Protein AF-A0A961HZM9-F1 (afdb_monomer_lite)

Structure (mmCIF, N/CA/C/O backbone):
data_AF-A0A961HZM9-F1
#
_entry.id   AF-A0A961HZM9-F1
#
loop_
_atom_site.group_PDB
_atom_site.id
_atom_site.type_symbol
_atom_site.label_atom_id
_atom_site.label_alt_id
_atom_site.label_comp_id
_atom_site.label_asym_id
_atom_site.label_entity_id
_atom_site.label_seq_id
_atom_site.pdbx_PDB_ins_code
_atom_site.Cartn_x
_atom_site.Cartn_y
_atom_site.Cartn_z
_atom_site.occupancy
_atom_site.B_iso_or_equiv
_atom_site.auth_seq_id
_atom_site.auth_comp_id
_atom_site.auth_asym_id
_atom_site.auth_atom_id
_atom_site.pdbx_PDB_model_num
ATOM 1 N N . THR A 1 1 ? 6.686 -4.353 7.332 1.00 72.12 1 THR A N 1
ATOM 2 C CA . THR A 1 1 ? 6.068 -3.720 8.524 1.00 72.12 1 THR A CA 1
ATOM 3 C C . THR A 1 1 ? 4.566 -3.607 8.332 1.00 72.12 1 THR A C 1
ATOM 5 O O . THR A 1 1 ? 4.151 -3.191 7.256 1.00 72.12 1 THR A O 1
ATOM 8 N N . ILE A 1 2 ? 3.770 -3.948 9.361 1.00 92.62 2 ILE A N 1
ATOM 9 C CA . ILE A 1 2 ? 2.286 -3.969 9.341 1.00 92.62 2 ILE A CA 1
ATOM 10 C C . ILE A 1 2 ? 1.693 -2.627 8.875 1.00 92.62 2 ILE A C 1
ATOM 12 O O . ILE A 1 2 ? 0.745 -2.596 8.098 1.00 92.62 2 ILE A O 1
ATOM 16 N N . GLY A 1 3 ? 2.315 -1.508 9.264 1.00 92.69 3 GLY A N 1
ATOM 17 C CA . GLY A 1 3 ? 1.827 -0.157 8.961 1.00 92.69 3 GLY A CA 1
ATOM 18 C C . GLY A 1 3 ? 1.684 0.199 7.475 1.00 92.69 3 GLY A C 1
ATOM 19 O O . GLY A 1 3 ? 0.978 1.151 7.162 1.00 92.69 3 GLY A O 1
ATOM 20 N N . ARG A 1 4 ? 2.288 -0.553 6.541 1.00 93.81 4 ARG A N 1
ATOM 21 C CA . ARG A 1 4 ? 2.061 -0.334 5.098 1.00 93.81 4 ARG A CA 1
ATOM 22 C C . ARG A 1 4 ? 0.612 -0.631 4.692 1.00 93.81 4 ARG A C 1
ATOM 24 O O . ARG A 1 4 ? 0.076 0.085 3.854 1.00 93.81 4 ARG A O 1
ATOM 31 N N . ALA A 1 5 ? -0.028 -1.616 5.325 1.00 94.88 5 ALA A N 1
ATOM 32 C CA . ALA A 1 5 ? -1.418 -1.980 5.051 1.00 94.88 5 ALA A CA 1
ATOM 33 C C . ALA A 1 5 ? -2.429 -0.963 5.617 1.00 94.88 5 ALA A C 1
ATOM 35 O O . ALA A 1 5 ? -3.545 -0.874 5.123 1.00 94.88 5 ALA A O 1
ATOM 36 N N . ALA A 1 6 ? -2.041 -0.142 6.599 1.00 94.88 6 ALA A N 1
ATOM 37 C CA . ALA A 1 6 ? -2.944 0.782 7.297 1.00 94.88 6 ALA A CA 1
ATOM 38 C C . ALA A 1 6 ? -3.400 1.999 6.463 1.00 94.88 6 ALA A C 1
ATOM 40 O O . ALA A 1 6 ? -4.139 2.843 6.960 1.00 94.88 6 ALA A O 1
ATOM 41 N N . ARG A 1 7 ? -2.948 2.122 5.207 1.00 93.50 7 ARG A N 1
ATOM 42 C CA . ARG A 1 7 ? -3.339 3.207 4.286 1.00 93.50 7 ARG A CA 1
ATOM 43 C C . ARG A 1 7 ? -4.601 2.891 3.476 1.00 93.50 7 ARG A C 1
ATOM 45 O O . ARG A 1 7 ? -5.014 3.714 2.666 1.00 93.50 7 ARG A O 1
ATOM 52 N N . ASN A 1 8 ? -5.182 1.710 3.668 1.00 93.94 8 ASN A N 1
ATOM 53 C CA . ASN A 1 8 ? -6.381 1.246 2.982 1.00 93.94 8 ASN A CA 1
ATOM 54 C C . ASN A 1 8 ? -7.431 0.816 4.019 1.00 93.94 8 ASN A C 1
ATOM 56 O O . ASN A 1 8 ? -7.080 0.173 5.010 1.00 93.94 8 ASN A O 1
ATOM 60 N N . ALA A 1 9 ? -8.702 1.158 3.788 1.00 93.62 9 ALA A N 1
ATOM 61 C CA . ALA A 1 9 ? -9.811 0.822 4.684 1.00 93.62 9 ALA A CA 1
ATOM 62 C C . ALA A 1 9 ? -9.949 -0.695 4.939 1.00 93.62 9 ALA A C 1
ATOM 64 O O . ALA A 1 9 ? -10.283 -1.108 6.047 1.00 93.62 9 ALA A O 1
ATOM 65 N N . GLU A 1 10 ? -9.612 -1.525 3.950 1.00 93.69 10 GLU A N 1
ATOM 66 C CA . GLU A 1 10 ? -9.643 -2.990 4.021 1.00 93.69 10 GLU A CA 1
ATOM 67 C C . GLU A 1 10 ? -8.252 -3.614 4.207 1.00 93.69 10 GLU A C 1
ATOM 69 O O . GLU A 1 10 ? -8.062 -4.808 3.980 1.00 93.69 10 GLU A O 1
ATOM 74 N N . GLY A 1 11 ? -7.256 -2.823 4.617 1.00 95.06 11 GLY A N 1
ATOM 75 C CA . GLY A 1 11 ? -5.884 -3.284 4.797 1.00 95.06 11 GLY A CA 1
ATOM 76 C C . GLY A 1 11 ? -5.774 -4.500 5.720 1.00 95.06 11 GLY A C 1
ATOM 77 O O . GLY A 1 11 ? -6.202 -4.462 6.876 1.00 95.06 11 GLY A O 1
ATOM 78 N N . ARG A 1 12 ? -5.148 -5.573 5.222 1.00 95.56 12 ARG A N 1
ATOM 79 C CA . ARG A 1 12 ? -4.899 -6.823 5.958 1.00 95.56 12 ARG A CA 1
ATOM 80 C C . ARG A 1 12 ? -3.430 -7.214 5.884 1.00 95.56 12 ARG A C 1
ATOM 82 O O . ARG A 1 12 ? -2.725 -6.870 4.937 1.00 95.56 12 ARG A O 1
ATOM 89 N N . VAL A 1 13 ? -2.976 -7.951 6.892 1.00 96.38 13 VAL A N 1
ATOM 90 C CA . VAL A 1 13 ? -1.630 -8.529 6.945 1.00 96.38 13 VAL A CA 1
ATOM 91 C C . VAL A 1 13 ? -1.757 -10.002 7.292 1.00 96.38 13 VAL A C 1
ATOM 93 O O . VAL A 1 13 ? -2.421 -10.349 8.262 1.00 96.38 13 VAL A O 1
ATOM 96 N N . ILE A 1 14 ? -1.100 -10.848 6.504 1.00 95.12 14 ILE A N 1
ATOM 97 C CA . ILE A 1 14 ? -1.002 -12.287 6.742 1.00 95.12 14 ILE A CA 1
ATOM 98 C C . ILE A 1 14 ? 0.440 -12.569 7.163 1.00 95.12 14 ILE A C 1
ATOM 100 O O . ILE A 1 14 ? 1.377 -12.168 6.472 1.00 95.12 14 ILE A O 1
ATOM 104 N N . MET A 1 15 ? 0.620 -13.210 8.317 1.00 93.94 15 MET A N 1
ATOM 105 C CA . MET A 1 15 ? 1.930 -13.636 8.810 1.00 93.94 15 MET A CA 1
ATOM 106 C C . MET A 1 15 ? 1.993 -15.161 8.754 1.00 93.94 15 MET A C 1
ATOM 108 O O . MET A 1 15 ? 1.264 -15.825 9.483 1.00 93.94 15 MET A O 1
ATOM 112 N N . TYR A 1 16 ? 2.854 -15.707 7.898 1.00 96.56 16 TYR A N 1
ATOM 113 C CA . TYR A 1 16 ? 3.102 -17.147 7.834 1.00 96.56 16 TYR A CA 1
ATOM 114 C C . TYR A 1 16 ? 4.158 -17.530 8.870 1.00 96.56 16 TYR A C 1
ATOM 116 O O . TYR A 1 16 ? 5.299 -17.074 8.788 1.00 96.56 16 TYR A O 1
ATOM 124 N N . ALA A 1 17 ? 3.767 -18.328 9.861 1.00 95.06 17 ALA A N 1
ATOM 125 C CA . ALA A 1 17 ? 4.657 -18.843 10.892 1.00 95.06 17 ALA A CA 1
ATOM 126 C C . ALA A 1 17 ? 4.043 -20.079 11.557 1.00 95.06 17 ALA A C 1
ATOM 128 O O . ALA A 1 17 ? 2.837 -20.113 11.790 1.00 95.06 17 ALA A O 1
ATOM 129 N N . ASP A 1 18 ? 4.882 -21.040 11.943 1.00 97.31 18 ASP A N 1
ATOM 130 C CA . ASP A 1 18 ? 4.436 -22.246 12.660 1.00 97.31 18 ASP A CA 1
ATOM 131 C C . ASP A 1 18 ? 4.103 -21.968 14.134 1.00 97.31 18 ASP A C 1
ATOM 133 O O . ASP A 1 18 ? 3.345 -22.696 14.771 1.00 97.31 18 ASP A O 1
ATOM 137 N N . ARG A 1 19 ? 4.687 -20.906 14.703 1.00 96.00 19 ARG A N 1
ATOM 138 C CA . ARG A 1 19 ? 4.469 -20.484 16.091 1.00 96.00 19 ARG A CA 1
ATOM 139 C C . ARG A 1 19 ? 4.495 -18.971 16.226 1.00 96.00 19 ARG A C 1
ATOM 141 O O . ARG A 1 19 ? 5.215 -18.277 15.509 1.00 96.00 19 ARG A O 1
ATOM 148 N N . ILE A 1 20 ? 3.789 -18.470 17.233 1.00 95.38 20 ILE A N 1
ATOM 149 C CA . ILE A 1 20 ? 3.873 -17.067 17.632 1.00 95.38 20 ILE A CA 1
ATOM 150 C C . ILE A 1 20 ? 5.187 -16.859 18.391 1.00 95.38 20 ILE A C 1
ATOM 152 O O . ILE A 1 20 ? 5.463 -17.506 19.403 1.00 95.38 20 ILE A O 1
ATOM 156 N N . THR A 1 21 ? 6.031 -15.971 17.873 1.00 97.50 21 THR A N 1
ATOM 157 C CA . THR A 1 21 ? 7.242 -15.520 18.573 1.00 97.50 21 THR A CA 1
ATOM 158 C C . THR A 1 21 ? 6.910 -14.349 19.499 1.00 97.50 21 THR A C 1
ATOM 160 O O . THR A 1 21 ? 5.956 -13.615 19.250 1.00 97.50 21 THR A O 1
ATOM 163 N N . GLY A 1 22 ? 7.731 -14.087 20.522 1.00 97.12 22 GLY A N 1
ATOM 164 C CA . GLY A 1 22 ? 7.498 -12.940 21.416 1.00 97.12 22 GLY A CA 1
ATOM 165 C C . GLY A 1 22 ? 7.505 -11.582 20.692 1.00 97.12 22 GLY A C 1
ATOM 166 O O . GLY A 1 22 ? 6.847 -10.636 21.116 1.00 97.12 22 GLY A O 1
ATOM 167 N N . SER A 1 23 ? 8.212 -11.464 19.563 1.00 96.06 23 SER A N 1
ATOM 168 C CA . SER A 1 23 ? 8.154 -10.262 18.717 1.00 96.06 23 SER A CA 1
ATOM 169 C C . SER A 1 23 ? 6.821 -10.132 17.980 1.00 96.06 23 SER A C 1
ATOM 171 O O . SER A 1 23 ? 6.305 -9.022 17.866 1.00 96.06 23 SER A O 1
ATOM 173 N N . MET A 1 24 ? 6.254 -11.248 17.510 1.00 96.25 24 MET A N 1
ATOM 174 C CA . MET A 1 24 ? 4.917 -11.262 16.912 1.00 96.25 24 MET A CA 1
ATOM 175 C C . MET A 1 24 ? 3.857 -10.913 17.948 1.00 96.25 24 MET A C 1
ATOM 177 O O . MET A 1 24 ? 3.002 -10.086 17.668 1.00 96.25 24 MET A O 1
ATOM 181 N N . GLU A 1 25 ? 3.956 -11.473 19.151 1.00 96.75 25 GLU A N 1
ATOM 182 C CA . GLU A 1 25 ? 3.032 -11.190 20.248 1.00 96.75 25 GLU A CA 1
ATOM 183 C C . GLU A 1 25 ? 2.985 -9.692 20.575 1.00 96.75 25 GLU A C 1
ATOM 185 O O . GLU A 1 25 ? 1.914 -9.090 20.565 1.00 96.75 25 GLU A O 1
ATOM 190 N N . ARG A 1 26 ? 4.148 -9.045 20.745 1.00 96.94 26 ARG A N 1
ATOM 191 C CA . ARG A 1 26 ? 4.216 -7.589 20.966 1.00 96.94 26 ARG A CA 1
ATOM 192 C C . ARG A 1 26 ? 3.638 -6.788 19.798 1.00 96.94 26 ARG A C 1
ATOM 194 O O . ARG A 1 26 ? 2.969 -5.781 20.017 1.00 96.94 26 ARG A O 1
ATOM 201 N N . ALA A 1 27 ? 3.907 -7.209 18.561 1.00 95.94 27 ALA A N 1
ATOM 202 C CA . ALA A 1 27 ? 3.423 -6.516 17.371 1.00 95.94 27 ALA A CA 1
ATOM 203 C C . ALA A 1 27 ? 1.899 -6.638 17.202 1.00 95.94 27 ALA A C 1
ATOM 205 O O . ALA A 1 27 ? 1.247 -5.646 16.871 1.00 95.94 27 ALA A O 1
ATOM 206 N N . LEU A 1 28 ? 1.340 -7.825 17.445 1.00 95.88 28 LEU A N 1
ATOM 207 C CA . LEU A 1 28 ? -0.098 -8.089 17.414 1.00 95.88 28 LEU A CA 1
ATOM 208 C C . LEU A 1 28 ? -0.803 -7.313 18.529 1.00 95.88 28 LEU A C 1
ATOM 210 O O . LEU A 1 28 ? -1.678 -6.507 18.230 1.00 95.88 28 LEU A O 1
ATOM 214 N N . ALA A 1 29 ? -0.327 -7.424 19.773 1.00 97.06 29 ALA A N 1
ATOM 215 C CA . ALA A 1 29 ? -0.905 -6.720 20.916 1.00 97.06 29 ALA A CA 1
ATOM 216 C C . ALA A 1 29 ? -0.944 -5.194 20.714 1.00 97.06 29 ALA A C 1
ATOM 218 O O . ALA A 1 29 ? -1.958 -4.552 20.987 1.00 97.06 29 ALA A O 1
ATOM 219 N N . GLU A 1 30 ? 0.131 -4.593 20.191 1.00 97.44 30 GLU A N 1
ATOM 220 C CA . GLU A 1 30 ? 0.149 -3.152 19.912 1.00 97.44 30 GLU A CA 1
ATOM 221 C C . GLU A 1 30 ? -0.755 -2.771 18.728 1.00 97.44 30 GLU A C 1
ATOM 223 O O . GLU A 1 30 ? -1.349 -1.689 18.730 1.00 97.44 30 GLU A O 1
ATOM 228 N N . THR A 1 31 ? -0.894 -3.650 17.731 1.00 96.94 31 THR A N 1
ATOM 229 C CA . THR A 1 31 ? -1.810 -3.443 16.599 1.00 96.94 31 THR A CA 1
ATOM 230 C C . THR A 1 31 ? -3.264 -3.473 17.068 1.00 96.94 31 THR A C 1
ATOM 232 O O . THR A 1 31 ? -4.019 -2.548 16.761 1.00 96.94 31 THR A O 1
ATOM 235 N N . ASP A 1 32 ? -3.632 -4.464 17.878 1.00 96.69 32 ASP A N 1
ATOM 236 C CA . ASP A 1 32 ? -4.986 -4.633 18.406 1.00 96.69 32 ASP A CA 1
ATOM 237 C C . ASP A 1 32 ? -5.354 -3.505 19.372 1.00 96.69 32 ASP A C 1
ATOM 239 O O . ASP A 1 32 ? -6.419 -2.898 19.245 1.00 96.69 32 ASP A O 1
ATOM 243 N N . ARG A 1 33 ? -4.432 -3.119 20.267 1.00 98.19 33 ARG A N 1
ATOM 244 C CA . ARG A 1 33 ? -4.618 -1.977 21.177 1.00 98.19 33 ARG A CA 1
ATOM 245 C C . ARG A 1 33 ? -4.893 -0.677 20.419 1.00 98.19 33 ARG A C 1
ATOM 247 O O . ARG A 1 33 ? -5.752 0.103 20.831 1.00 98.19 33 ARG A O 1
ATOM 254 N N . ARG A 1 34 ? -4.163 -0.411 19.327 1.00 97.88 34 ARG A N 1
ATOM 255 C CA . ARG A 1 34 ? -4.386 0.783 18.489 1.00 97.88 34 ARG A CA 1
ATOM 256 C C . ARG A 1 34 ? -5.710 0.705 17.744 1.00 97.88 34 ARG A C 1
ATOM 258 O O . ARG A 1 34 ? -6.450 1.685 17.756 1.00 97.88 34 ARG A O 1
ATOM 265 N N . ARG A 1 35 ? -6.015 -0.444 17.134 1.00 96.75 35 ARG A N 1
ATOM 266 C CA . ARG A 1 35 ? -7.250 -0.648 16.370 1.00 96.75 35 ARG A CA 1
ATOM 267 C C . ARG A 1 35 ? -8.485 -0.476 17.251 1.00 96.75 35 ARG A C 1
ATOM 269 O O . ARG A 1 35 ? -9.399 0.228 16.847 1.00 96.75 35 ARG A O 1
ATOM 276 N N . ALA A 1 36 ? -8.481 -1.029 18.464 1.00 97.62 36 ALA A N 1
ATOM 277 C CA . ALA A 1 36 ? -9.586 -0.882 19.412 1.00 97.62 36 ALA A CA 1
ATOM 278 C C . ALA A 1 36 ? -9.872 0.592 19.747 1.00 97.62 36 ALA A C 1
ATOM 280 O O . ALA A 1 36 ? -11.017 1.029 19.689 1.00 97.62 36 ALA A O 1
ATOM 281 N N . LYS A 1 37 ? -8.827 1.389 20.015 1.00 97.88 37 LYS A N 1
ATOM 282 C CA . LYS A 1 37 ? -8.978 2.833 20.267 1.00 97.88 37 LYS A CA 1
ATOM 283 C C . LYS A 1 37 ? -9.507 3.593 19.052 1.00 97.88 37 LYS A C 1
ATOM 285 O O . LYS A 1 37 ? -10.311 4.500 19.211 1.00 97.88 37 LYS A O 1
ATOM 290 N N . GLN A 1 38 ? -9.045 3.237 17.855 1.00 97.38 38 GLN A N 1
ATOM 291 C CA . GLN A 1 38 ? -9.495 3.861 16.610 1.00 97.38 38 GLN A CA 1
ATOM 292 C C . GLN A 1 38 ? -10.965 3.548 16.320 1.00 97.38 38 GLN A C 1
ATOM 294 O O . GLN A 1 38 ? -11.700 4.449 15.941 1.00 97.38 38 GLN A O 1
ATOM 299 N N . VAL A 1 39 ? -11.397 2.300 16.525 1.00 97.00 39 VAL A N 1
ATOM 300 C CA . VAL A 1 39 ? -12.802 1.898 16.362 1.00 97.00 39 VAL A CA 1
ATOM 301 C C . VAL A 1 39 ? -13.687 2.637 17.362 1.00 97.00 39 VAL A C 1
ATOM 303 O O . VAL A 1 39 ? -14.641 3.272 16.936 1.00 97.00 39 VAL A O 1
ATOM 306 N N . ALA A 1 40 ? -13.316 2.653 18.646 1.00 97.94 40 ALA A N 1
ATOM 307 C CA . ALA A 1 40 ? -14.077 3.366 19.672 1.00 97.94 40 ALA A CA 1
ATOM 308 C C . ALA A 1 40 ? -14.203 4.869 19.364 1.00 97.94 40 ALA A C 1
ATOM 310 O O . ALA A 1 40 ? -15.293 5.427 19.430 1.00 97.94 40 ALA A O 1
ATOM 311 N N . TYR A 1 41 ? -13.103 5.512 18.959 1.00 98.25 41 TYR A N 1
ATOM 312 C CA . TYR A 1 41 ? -13.123 6.916 18.550 1.00 98.25 41 TYR A CA 1
ATOM 313 C C . TYR A 1 41 ? -14.027 7.141 17.331 1.00 98.25 41 TYR A C 1
ATOM 315 O O . TYR A 1 41 ? -14.809 8.087 17.303 1.00 98.25 41 TYR A O 1
ATOM 323 N N . ASN A 1 42 ? -13.948 6.262 16.331 1.00 97.50 42 ASN A N 1
ATOM 324 C CA . ASN A 1 42 ? -14.778 6.359 15.137 1.00 97.50 42 ASN A CA 1
ATOM 325 C C . ASN A 1 42 ? -16.267 6.186 15.453 1.00 97.50 42 ASN A C 1
ATOM 327 O O . ASN A 1 42 ? -17.077 6.928 14.910 1.00 97.50 42 ASN A O 1
ATOM 331 N N . GLU A 1 43 ? -16.626 5.246 16.327 1.00 96.94 43 GLU A N 1
ATOM 332 C CA . GLU A 1 43 ? -18.006 5.020 16.770 1.00 96.94 43 GLU A CA 1
ATOM 333 C C . GLU A 1 43 ? -18.550 6.224 17.544 1.00 96.94 43 GLU A C 1
ATOM 335 O O . GLU A 1 43 ? -19.640 6.702 17.237 1.00 96.94 43 GLU A O 1
ATOM 340 N N . GLU A 1 44 ? -17.767 6.766 18.480 1.00 97.62 44 GLU A N 1
ATOM 341 C CA . GLU A 1 44 ? -18.130 7.954 19.263 1.00 97.62 44 GLU A CA 1
ATOM 342 C C . GLU A 1 44 ? -18.372 9.187 18.376 1.00 97.62 44 GLU A C 1
ATOM 344 O O . GLU A 1 44 ? -19.256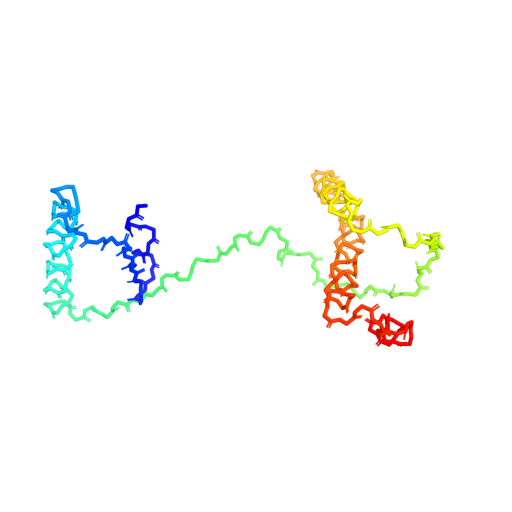 9.994 18.656 1.00 97.62 44 GLU A O 1
ATOM 349 N N . HIS A 1 45 ? -17.623 9.316 17.277 1.00 97.62 45 HIS A N 1
ATOM 350 C CA . HIS A 1 45 ? -17.665 10.485 16.393 1.00 97.62 45 HIS A CA 1
ATOM 351 C C . HIS A 1 45 ? -18.421 10.241 15.074 1.00 97.62 45 HIS A C 1
ATOM 353 O O . HIS A 1 45 ? -18.446 11.121 14.214 1.00 97.62 45 HIS A O 1
ATOM 359 N N . GLY A 1 46 ? -19.014 9.059 14.872 1.00 96.19 46 GLY A N 1
ATOM 360 C CA . GLY A 1 46 ? -19.715 8.701 13.631 1.00 96.19 46 GLY A CA 1
ATOM 361 C C . GLY A 1 46 ? -18.823 8.668 12.379 1.00 96.19 46 GLY A C 1
ATOM 362 O O . GLY A 1 46 ? -19.295 8.912 11.268 1.00 96.19 46 GLY A O 1
ATOM 363 N N . ILE A 1 47 ? -17.526 8.393 12.529 1.00 96.56 47 ILE A N 1
ATOM 364 C CA . ILE A 1 47 ? -16.554 8.386 11.429 1.00 96.56 47 ILE A CA 1
ATOM 365 C C . ILE A 1 47 ? -16.583 7.028 10.724 1.00 96.56 47 ILE A C 1
ATOM 367 O O . ILE A 1 47 ? -16.262 5.996 11.308 1.00 96.56 47 ILE A O 1
ATOM 371 N N . THR A 1 48 ? -16.881 7.029 9.425 1.00 95.31 48 THR A N 1
ATOM 372 C CA . THR A 1 48 ? -16.739 5.834 8.581 1.00 95.31 48 THR A CA 1
ATOM 373 C C . THR A 1 48 ? -15.344 5.811 7.946 1.00 95.31 48 THR A C 1
ATOM 375 O O . THR A 1 48 ? -14.999 6.761 7.239 1.00 95.31 48 THR A O 1
ATOM 378 N N . PRO A 1 49 ? -14.524 4.761 8.151 1.00 95.69 49 PRO A N 1
ATOM 379 C CA . PRO A 1 49 ? -13.204 4.668 7.534 1.00 95.69 49 PRO A CA 1
ATOM 380 C C . PRO A 1 49 ? -13.284 4.698 6.005 1.00 95.69 49 PRO A C 1
ATOM 382 O O . PRO A 1 49 ? -14.011 3.914 5.397 1.00 95.69 49 PRO A O 1
ATOM 385 N N . GLN A 1 50 ? -12.495 5.566 5.374 1.00 94.62 50 GLN A N 1
ATOM 386 C CA . GLN A 1 50 ? -12.391 5.654 3.918 1.00 94.62 50 GLN A CA 1
ATOM 387 C C . GLN A 1 50 ? -10.928 5.694 3.479 1.00 94.62 50 GLN A C 1
ATOM 389 O O . GLN A 1 50 ? -10.077 6.311 4.122 1.00 94.62 50 GLN A O 1
ATOM 394 N N . THR A 1 51 ? -10.631 5.035 2.359 1.00 94.50 51 THR A N 1
ATOM 395 C CA . THR A 1 51 ? -9.302 5.089 1.745 1.00 94.50 51 THR A CA 1
ATOM 396 C C . THR A 1 51 ? -9.092 6.461 1.115 1.00 94.50 51 THR A C 1
ATOM 398 O O . THR A 1 51 ? -9.839 6.863 0.222 1.00 94.50 51 THR A O 1
ATOM 401 N N . ILE A 1 52 ? -8.042 7.164 1.540 1.00 91.19 52 ILE A N 1
ATOM 402 C CA . ILE A 1 52 ? -7.654 8.444 0.944 1.00 91.19 52 ILE A CA 1
ATOM 403 C C . ILE A 1 52 ? -7.237 8.207 -0.511 1.00 91.19 52 ILE A C 1
ATOM 405 O O . ILE A 1 52 ? -6.273 7.489 -0.783 1.00 91.19 52 ILE A O 1
ATOM 409 N N . ARG A 1 53 ? -7.933 8.853 -1.449 1.00 87.12 53 ARG A N 1
ATOM 410 C CA . ARG A 1 53 ? -7.527 8.927 -2.856 1.00 87.12 53 ARG A CA 1
ATOM 411 C C . ARG A 1 53 ? -6.574 10.103 -3.017 1.00 87.12 53 ARG A C 1
ATOM 413 O O . ARG A 1 53 ? -7.005 11.244 -3.141 1.00 87.12 53 ARG A O 1
ATOM 420 N N . LYS A 1 54 ? -5.272 9.832 -2.954 1.00 81.75 54 LYS A N 1
ATOM 421 C CA . LYS A 1 54 ? -4.261 10.835 -3.292 1.00 81.75 54 LYS A CA 1
ATOM 422 C C . LYS A 1 54 ? -4.099 10.837 -4.811 1.00 81.75 54 LYS A C 1
ATOM 424 O O . LYS A 1 54 ? -3.769 9.794 -5.373 1.00 81.75 54 LYS A O 1
ATOM 429 N N . ASN A 1 55 ? -4.315 11.984 -5.452 1.00 72.19 55 ASN A N 1
ATOM 430 C CA . ASN A 1 55 ? -3.934 12.149 -6.851 1.00 72.19 55 ASN A CA 1
ATOM 431 C C . ASN A 1 55 ? -2.428 11.904 -6.955 1.00 72.19 55 ASN A C 1
ATOM 433 O O . ASN A 1 55 ? -1.642 12.472 -6.191 1.00 72.19 55 ASN A O 1
ATOM 437 N N . VAL A 1 56 ? -2.031 11.022 -7.868 1.00 64.62 56 VAL A N 1
ATOM 438 C CA . VAL A 1 56 ? -0.659 11.048 -8.367 1.00 64.62 56 VAL A CA 1
ATOM 439 C C . VAL A 1 56 ? -0.526 12.421 -9.016 1.00 64.62 56 VAL A C 1
ATOM 441 O O . VAL A 1 56 ? -1.396 12.786 -9.804 1.00 64.62 56 VAL A O 1
ATOM 444 N N . GLU A 1 57 ? 0.453 13.225 -8.602 1.00 53.03 57 GLU A N 1
ATOM 445 C CA . GLU A 1 57 ? 0.723 14.497 -9.274 1.00 53.03 57 GLU A CA 1
ATOM 446 C C . GLU A 1 57 ? 1.057 14.171 -10.726 1.00 53.03 57 GLU A C 1
ATOM 448 O O . GLU A 1 57 ? 2.138 13.679 -11.045 1.00 53.03 57 GLU A O 1
ATOM 453 N N . ASP A 1 58 ? 0.061 14.353 -11.586 1.00 49.00 58 ASP A N 1
ATOM 454 C CA . ASP A 1 58 ? 0.205 14.211 -13.014 1.00 49.00 58 ASP A CA 1
ATOM 455 C C . ASP A 1 58 ? 0.876 15.487 -13.510 1.00 49.00 58 ASP A C 1
ATOM 457 O O . ASP A 1 58 ? 0.239 16.520 -13.720 1.00 49.00 58 ASP A O 1
ATOM 461 N N . ILE A 1 59 ? 2.200 15.420 -13.635 1.00 54.78 59 ILE A N 1
ATOM 462 C CA . ILE A 1 59 ? 3.040 16.498 -14.167 1.00 54.78 59 ILE A CA 1
ATOM 463 C C . ILE A 1 59 ? 2.595 16.876 -15.602 1.00 54.78 59 ILE A C 1
ATOM 465 O O . ILE A 1 59 ? 2.940 17.949 -16.090 1.00 54.78 59 ILE A O 1
ATOM 469 N N . LEU A 1 60 ? 1.789 16.041 -16.277 1.00 52.38 60 LEU A N 1
ATOM 470 C CA . LEU A 1 60 ? 1.440 16.163 -17.695 1.00 52.38 60 LEU A CA 1
ATOM 471 C C . LEU A 1 60 ? 0.023 16.691 -17.983 1.00 52.38 60 LEU A C 1
ATOM 473 O O . LEU A 1 60 ? -0.310 16.897 -19.153 1.00 52.38 60 LEU A O 1
ATOM 477 N N . ALA A 1 61 ? -0.811 16.966 -16.974 1.00 47.03 61 ALA A N 1
ATOM 478 C CA . ALA A 1 61 ? -2.243 17.246 -17.183 1.00 47.03 61 ALA A CA 1
ATOM 479 C C . ALA A 1 61 ? -2.567 18.546 -17.967 1.00 47.03 61 ALA A C 1
ATOM 481 O O . ALA A 1 61 ? -3.729 18.807 -18.276 1.00 47.03 61 ALA A O 1
ATOM 482 N N . GLY A 1 62 ? -1.565 19.369 -18.301 1.00 46.38 62 GLY A N 1
ATOM 483 C CA . GLY A 1 62 ? -1.739 20.638 -19.017 1.00 46.38 62 GLY A CA 1
ATOM 484 C C . GLY A 1 62 ? -1.536 20.605 -20.538 1.00 46.38 62 GLY A C 1
ATOM 485 O O . GLY A 1 62 ? -1.827 21.612 -21.177 1.00 46.38 62 GLY A O 1
ATOM 486 N N . LEU A 1 63 ? -1.021 19.516 -21.133 1.00 48.19 63 LEU A N 1
ATOM 487 C CA . LEU A 1 63 ? -0.393 19.598 -22.470 1.00 48.19 63 LEU A CA 1
ATOM 488 C C . LEU A 1 63 ? -1.043 18.812 -23.619 1.00 48.19 63 LEU A C 1
ATOM 490 O O . LEU A 1 63 ? -0.584 18.953 -24.748 1.00 48.19 63 LEU A O 1
ATOM 494 N N . TYR A 1 64 ? -2.116 18.043 -23.411 1.00 45.53 64 TYR A N 1
ATOM 495 C CA . TYR A 1 64 ? -2.628 17.170 -24.480 1.00 45.53 64 TYR A CA 1
ATOM 496 C C . TYR A 1 64 ? -4.072 17.460 -24.912 1.00 45.53 64 TYR A C 1
ATOM 498 O O . TYR A 1 64 ? -5.044 16.972 -24.341 1.00 45.53 64 TYR A O 1
ATOM 506 N N . LYS A 1 65 ? -4.178 18.201 -26.022 1.00 43.12 65 LYS A N 1
ATOM 507 C CA . LYS A 1 65 ? -5.154 17.980 -27.102 1.00 43.12 65 LYS A CA 1
ATOM 508 C C . LYS A 1 65 ? -4.379 18.041 -28.420 1.00 43.12 65 LYS A C 1
ATOM 510 O O . LYS A 1 65 ? -4.255 19.106 -29.012 1.00 43.12 65 LYS A O 1
ATOM 515 N N . GLY A 1 66 ? -3.813 16.918 -28.841 1.00 42.16 66 GLY A N 1
ATOM 516 C CA . GLY A 1 66 ? -3.085 16.815 -30.101 1.00 42.16 66 GLY A CA 1
ATOM 517 C C . GLY A 1 66 ? -3.171 15.392 -30.622 1.00 42.16 66 GLY A C 1
ATOM 518 O O . GLY A 1 66 ? -2.639 14.480 -30.000 1.00 42.16 66 GLY A O 1
ATOM 519 N N . ASP A 1 67 ? -3.915 15.240 -31.709 1.00 50.03 67 ASP A N 1
ATOM 520 C CA . ASP A 1 67 ? -4.088 14.034 -32.513 1.00 50.03 67 ASP A CA 1
ATOM 521 C C . ASP A 1 67 ? -2.712 13.584 -33.041 1.00 50.03 67 ASP A C 1
ATOM 523 O O . ASP A 1 67 ? -2.039 14.367 -33.715 1.00 50.03 67 ASP A O 1
ATOM 527 N N . VAL A 1 68 ? -2.245 12.382 -32.687 1.00 45.59 68 VAL A N 1
ATOM 528 C CA . VAL A 1 68 ? -0.965 11.848 -33.185 1.00 45.59 68 VAL A CA 1
ATOM 529 C C . VAL A 1 68 ? -1.231 10.770 -34.228 1.00 45.59 68 VAL A C 1
ATOM 531 O O . VAL A 1 68 ? -1.777 9.708 -33.940 1.00 45.59 68 VAL A O 1
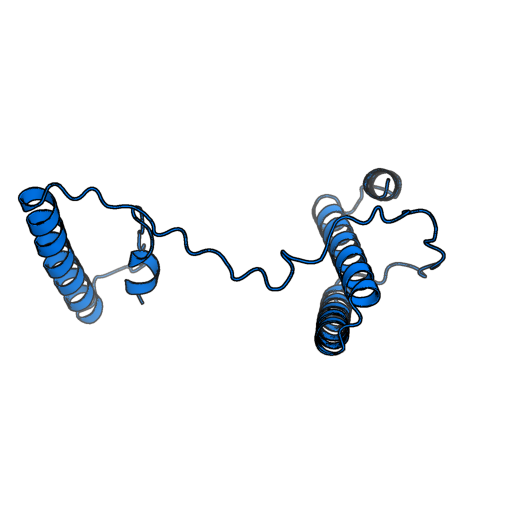ATOM 534 N N . ASP A 1 69 ? -0.854 11.090 -35.463 1.00 42.41 69 ASP A N 1
ATOM 535 C CA . ASP A 1 69 ? -0.981 10.250 -36.650 1.00 42.41 69 ASP A CA 1
ATOM 536 C C . ASP A 1 69 ? -0.020 9.047 -36.559 1.00 42.41 69 ASP A C 1
ATOM 538 O O . ASP A 1 69 ? 1.204 9.193 -36.528 1.00 42.41 69 ASP A O 1
ATOM 542 N N . MET A 1 70 ? -0.590 7.842 -36.496 1.00 44.44 70 MET A N 1
ATOM 543 C CA . MET A 1 70 ? 0.090 6.557 -36.259 1.00 44.44 70 MET A CA 1
ATOM 544 C C . MET A 1 70 ? 0.870 6.010 -37.476 1.00 44.44 70 MET A C 1
ATOM 546 O O . MET A 1 70 ? 1.396 4.901 -37.430 1.00 44.44 70 MET A O 1
ATOM 550 N N . ASN A 1 71 ? 0.985 6.753 -38.580 1.00 39.66 71 ASN A N 1
ATOM 551 C CA . ASN A 1 71 ? 1.344 6.177 -39.886 1.00 39.66 71 ASN A CA 1
ATOM 552 C C . ASN A 1 71 ? 2.832 6.181 -40.297 1.00 39.66 71 ASN A C 1
ATOM 554 O O . ASN A 1 71 ? 3.141 5.964 -41.471 1.00 39.66 71 ASN A O 1
ATOM 558 N N . ARG A 1 72 ? 3.799 6.372 -39.391 1.00 41.94 72 ARG A N 1
ATOM 559 C CA . ARG A 1 72 ? 5.236 6.266 -39.748 1.00 41.94 72 ARG A CA 1
ATOM 560 C C . ARG A 1 72 ? 6.040 5.399 -38.787 1.00 41.94 72 ARG A C 1
ATOM 562 O O . ARG A 1 72 ? 6.932 5.882 -38.099 1.00 41.94 72 ARG A O 1
ATOM 569 N N . VAL A 1 73 ? 5.802 4.090 -38.825 1.00 40.62 73 VAL A N 1
ATOM 570 C CA . VAL A 1 73 ? 6.738 3.099 -38.273 1.00 40.62 73 VAL A CA 1
ATOM 571 C C . VAL A 1 73 ? 7.499 2.441 -39.425 1.00 40.62 73 VAL A C 1
ATOM 573 O O . VAL A 1 73 ? 7.027 1.505 -40.060 1.00 40.62 73 VAL A O 1
ATOM 576 N N . THR A 1 74 ? 8.705 2.934 -39.712 1.00 38.66 74 THR A N 1
ATOM 577 C CA . THR A 1 74 ? 9.674 2.263 -40.595 1.00 38.66 74 THR A CA 1
ATOM 578 C C . THR A 1 74 ? 10.908 1.871 -39.791 1.00 38.66 74 THR A C 1
ATOM 580 O O . THR A 1 74 ? 11.978 2.449 -39.961 1.00 38.66 74 THR A O 1
ATOM 583 N N . ALA A 1 75 ? 10.767 0.894 -38.897 1.00 40.12 75 ALA A N 1
ATOM 584 C CA . ALA A 1 75 ? 11.901 0.231 -38.262 1.00 40.12 75 ALA A CA 1
ATOM 585 C C . ALA A 1 75 ? 11.780 -1.277 -38.512 1.00 40.12 75 ALA A C 1
ATOM 587 O O . ALA A 1 75 ? 10.951 -1.960 -37.916 1.00 40.12 75 ALA A O 1
ATOM 588 N N . LYS A 1 76 ? 12.582 -1.792 -39.451 1.00 42.25 76 LYS A N 1
ATOM 589 C CA . LYS A 1 76 ? 12.755 -3.236 -39.641 1.00 42.25 76 LYS A CA 1
ATOM 590 C C . LYS A 1 76 ? 13.599 -3.753 -38.478 1.00 42.25 76 LYS A C 1
ATOM 592 O O . LYS A 1 76 ? 14.778 -3.424 -38.403 1.00 42.25 76 LYS A O 1
ATOM 597 N N . ILE A 1 77 ? 12.994 -4.523 -37.580 1.00 47.19 77 ILE A N 1
ATOM 598 C CA . ILE A 1 77 ? 13.702 -5.174 -36.474 1.00 47.19 77 ILE A CA 1
ATOM 599 C C . ILE A 1 77 ? 14.069 -6.590 -36.916 1.00 47.19 77 ILE A C 1
ATOM 601 O O . ILE A 1 77 ? 13.204 -7.385 -37.286 1.00 47.19 77 ILE A O 1
ATOM 605 N N . ASP A 1 78 ? 15.373 -6.862 -36.927 1.00 43.25 78 ASP A N 1
ATOM 606 C CA . ASP A 1 78 ? 15.944 -8.179 -37.193 1.00 43.25 78 ASP A CA 1
ATOM 607 C C . ASP A 1 78 ? 15.601 -9.175 -36.066 1.00 43.25 78 ASP A C 1
ATOM 609 O O . ASP A 1 78 ? 15.402 -8.801 -34.914 1.00 43.25 78 ASP A O 1
ATOM 613 N N . LYS A 1 79 ? 15.510 -10.449 -36.458 1.00 43.03 79 LYS A N 1
ATOM 614 C CA . LYS A 1 79 ? 14.987 -11.648 -35.762 1.00 43.03 79 LYS A CA 1
ATOM 615 C C . LYS A 1 79 ? 15.056 -11.716 -34.213 1.00 43.03 79 LYS A C 1
ATOM 617 O O . LYS A 1 79 ? 16.046 -11.306 -33.611 1.00 43.03 79 LYS A O 1
ATOM 622 N N . PRO A 1 80 ? 14.087 -12.406 -33.565 1.00 49.31 80 PRO A N 1
ATOM 623 C CA . PRO A 1 80 ? 13.986 -12.494 -32.108 1.00 49.31 80 PRO A CA 1
ATOM 624 C C . PRO A 1 80 ? 15.047 -13.433 -31.508 1.00 49.31 80 PRO A C 1
ATOM 626 O O . PRO A 1 80 ? 15.010 -14.653 -31.693 1.00 49.31 80 PRO A O 1
ATOM 629 N N . LEU A 1 81 ? 15.988 -12.869 -30.751 1.00 46.03 81 LEU A N 1
ATOM 630 C CA . LEU A 1 81 ? 16.906 -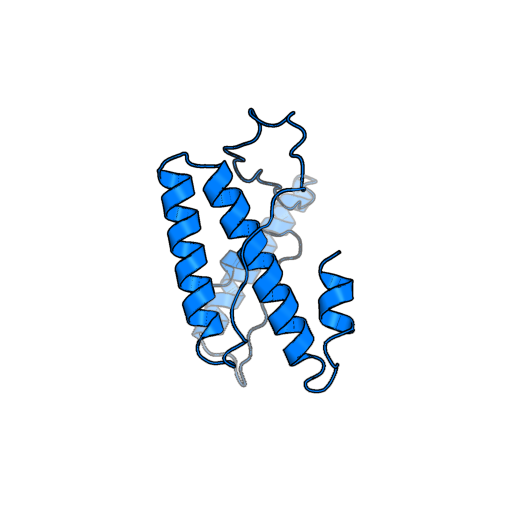13.619 -29.892 1.00 46.03 81 LEU A CA 1
ATOM 631 C C . LEU A 1 81 ? 16.245 -13.866 -28.529 1.00 46.03 81 LEU A C 1
ATOM 633 O O . LEU A 1 81 ? 15.865 -12.937 -27.824 1.00 46.03 81 LEU A O 1
ATOM 637 N N . HIS A 1 82 ? 16.098 -15.147 -28.198 1.00 44.41 82 HIS A N 1
ATOM 638 C CA . HIS A 1 82 ? 15.330 -15.683 -27.076 1.00 44.41 82 HIS A CA 1
ATOM 639 C C . HIS A 1 82 ? 15.762 -15.174 -25.681 1.00 44.41 82 HIS A C 1
ATOM 641 O O . HIS A 1 82 ? 16.949 -15.154 -25.348 1.00 44.41 82 HIS A O 1
ATOM 647 N N . GLY A 1 83 ? 14.759 -14.894 -24.836 1.00 51.66 83 GLY A N 1
ATOM 648 C CA . GLY A 1 83 ? 14.721 -15.137 -23.384 1.00 51.66 83 GLY A CA 1
ATOM 649 C C . GLY A 1 83 ? 15.613 -14.286 -22.476 1.00 51.66 83 GLY A C 1
ATOM 650 O O . GLY A 1 83 ? 15.116 -13.483 -21.701 1.00 51.66 83 GLY A O 1
ATOM 651 N N . ALA A 1 84 ? 16.936 -14.450 -22.538 1.00 52.25 84 ALA A N 1
ATOM 652 C CA . ALA A 1 84 ? 17.854 -13.802 -21.587 1.00 52.25 84 ALA A CA 1
ATOM 653 C C . ALA A 1 84 ? 18.201 -12.348 -21.966 1.00 52.25 84 ALA A C 1
ATOM 655 O O . ALA A 1 84 ? 18.592 -11.542 -21.122 1.00 52.25 84 ALA A O 1
ATOM 656 N N . ASN A 1 85 ? 18.045 -11.997 -23.244 1.00 63.59 85 ASN A N 1
ATOM 657 C CA . ASN A 1 85 ? 18.395 -10.671 -23.750 1.00 63.59 85 ASN A CA 1
ATOM 658 C C . ASN A 1 85 ? 17.229 -9.682 -23.693 1.00 63.59 85 ASN A C 1
ATOM 660 O O . ASN A 1 85 ? 17.472 -8.478 -23.667 1.00 63.59 85 ASN A O 1
ATOM 664 N N . LEU A 1 86 ? 15.981 -10.156 -23.642 1.00 71.88 86 LEU A N 1
ATOM 665 C CA . LEU A 1 86 ? 14.823 -9.271 -23.718 1.00 71.88 86 LEU A CA 1
ATOM 666 C C . LEU A 1 86 ? 14.689 -8.397 -22.471 1.00 71.88 86 LEU A C 1
ATOM 668 O O . LEU A 1 86 ? 14.499 -7.194 -22.598 1.00 71.88 86 LEU A O 1
ATOM 672 N N . GLU A 1 87 ? 14.882 -8.957 -21.277 1.00 78.88 87 GLU A N 1
ATOM 673 C CA . GLU A 1 87 ? 14.851 -8.175 -20.037 1.00 78.88 87 GLU A CA 1
ATOM 674 C C . GLU A 1 87 ? 15.955 -7.101 -20.011 1.00 78.88 87 GLU A C 1
ATOM 676 O O . GLU A 1 87 ? 15.721 -5.960 -19.610 1.00 78.88 87 GLU A O 1
ATOM 681 N N . THR A 1 88 ? 17.145 -7.429 -20.522 1.00 80.44 88 THR A N 1
ATOM 682 C CA . THR A 1 88 ? 18.256 -6.475 -20.664 1.00 80.44 88 THR A CA 1
ATOM 683 C C . THR A 1 88 ? 17.904 -5.351 -21.641 1.00 80.44 88 THR A C 1
ATOM 685 O O . THR A 1 88 ? 18.130 -4.178 -21.341 1.00 80.44 88 THR A O 1
ATOM 688 N N . VAL A 1 89 ? 17.298 -5.691 -22.781 1.00 81.19 89 VAL A N 1
ATOM 689 C CA . VAL A 1 89 ? 16.832 -4.724 -23.785 1.00 81.19 89 VAL A CA 1
ATOM 690 C C . VAL A 1 89 ? 15.721 -3.837 -23.218 1.00 81.19 89 VAL A C 1
ATOM 692 O O . VAL A 1 89 ? 15.804 -2.617 -23.337 1.00 81.19 89 VAL A O 1
ATOM 695 N N . LEU A 1 90 ? 14.732 -4.408 -22.524 1.00 84.12 90 LEU A N 1
ATOM 696 C CA . LEU A 1 90 ? 13.652 -3.665 -21.866 1.00 84.12 90 LEU A CA 1
ATOM 697 C C . LEU A 1 90 ? 14.197 -2.692 -20.816 1.00 84.12 90 LEU A C 1
ATOM 699 O O . LEU A 1 90 ? 13.751 -1.549 -20.734 1.00 84.12 90 LEU A O 1
ATOM 703 N N . ASN A 1 91 ? 15.190 -3.105 -20.029 1.00 86.00 91 ASN A N 1
ATOM 704 C CA . ASN A 1 91 ? 15.829 -2.232 -19.046 1.00 86.00 91 ASN A CA 1
ATOM 705 C C . ASN A 1 91 ? 16.654 -1.110 -19.699 1.00 86.00 91 ASN A C 1
ATOM 707 O O . ASN A 1 91 ? 16.656 0.016 -19.188 1.00 86.00 91 ASN A O 1
ATOM 711 N N . GLY A 1 92 ? 17.292 -1.379 -20.842 1.00 87.00 92 GLY A N 1
ATOM 712 C CA . GLY A 1 92 ? 17.930 -0.357 -21.676 1.00 87.00 92 GLY A CA 1
ATOM 713 C C . GLY A 1 92 ? 16.917 0.674 -22.180 1.00 87.00 92 GLY A C 1
ATOM 714 O O . GLY A 1 92 ? 17.045 1.860 -21.884 1.00 87.00 92 GLY A O 1
ATOM 715 N N . LEU A 1 93 ? 15.833 0.213 -22.810 1.00 89.06 93 LEU A N 1
ATOM 716 C CA . LEU A 1 93 ? 14.759 1.072 -23.317 1.00 89.06 93 LEU A CA 1
ATOM 717 C C . LEU A 1 93 ? 14.089 1.894 -22.208 1.00 89.06 93 LEU A C 1
ATOM 719 O O . LEU A 1 93 ? 13.811 3.074 -22.399 1.00 89.06 93 LEU A O 1
ATOM 723 N N . ARG A 1 94 ? 13.864 1.317 -21.018 1.00 90.12 94 ARG A N 1
ATOM 724 C CA . ARG A 1 94 ? 13.315 2.051 -19.860 1.00 90.12 94 ARG A CA 1
ATOM 725 C C . ARG A 1 94 ? 14.262 3.147 -19.382 1.00 90.12 94 ARG A C 1
ATOM 727 O O . ARG A 1 94 ? 13.800 4.211 -18.971 1.00 90.12 94 ARG A O 1
ATOM 734 N N . THR A 1 95 ? 15.567 2.887 -19.410 1.00 93.25 95 THR A N 1
ATOM 735 C CA . THR A 1 95 ? 16.594 3.882 -19.083 1.00 93.25 95 THR A CA 1
ATOM 736 C C . THR A 1 95 ? 16.574 5.029 -20.086 1.00 93.25 95 THR A C 1
ATOM 738 O O . THR A 1 95 ? 16.546 6.189 -19.682 1.00 93.25 95 THR A O 1
ATOM 741 N N . ASP A 1 96 ? 16.531 4.722 -21.378 1.00 89.50 96 ASP A N 1
ATOM 742 C CA . ASP A 1 96 ? 16.553 5.741 -22.427 1.00 89.50 96 ASP A CA 1
ATOM 743 C C . ASP A 1 96 ? 15.237 6.529 -22.493 1.00 89.50 96 ASP A C 1
ATOM 745 O O . ASP A 1 96 ? 15.265 7.746 -22.646 1.00 89.50 96 ASP A O 1
ATOM 749 N N . MET A 1 97 ? 14.097 5.888 -22.214 1.00 94.12 97 MET A N 1
ATOM 750 C CA . MET A 1 97 ? 12.804 6.560 -22.040 1.00 94.12 97 MET A CA 1
ATOM 751 C C . MET A 1 97 ? 12.851 7.575 -20.891 1.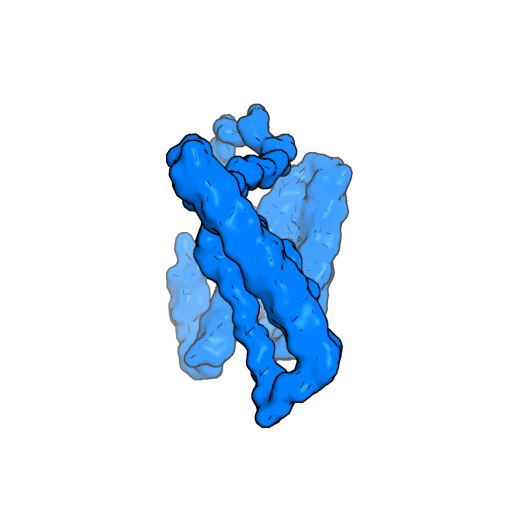00 94.12 97 MET A C 1
ATOM 753 O O . MET A 1 97 ? 12.324 8.680 -21.017 1.00 94.12 97 MET A O 1
ATOM 757 N N . ARG A 1 98 ? 13.485 7.219 -19.764 1.00 90.69 98 ARG A N 1
ATOM 758 C CA . ARG A 1 98 ? 13.651 8.135 -18.624 1.00 90.69 98 ARG A CA 1
ATOM 759 C C . ARG A 1 98 ? 14.567 9.305 -18.970 1.00 90.69 98 ARG A C 1
ATOM 761 O O . ARG A 1 98 ? 14.204 10.430 -18.658 1.00 90.69 98 ARG A O 1
ATOM 768 N N . LYS A 1 99 ? 15.686 9.064 -19.661 1.00 94.06 99 LYS A N 1
ATOM 769 C CA . LYS A 1 99 ? 16.576 10.138 -20.137 1.00 94.06 99 LYS A CA 1
ATOM 770 C C . LYS A 1 99 ? 15.865 11.084 -21.106 1.00 94.06 99 LYS A C 1
ATOM 772 O O . LYS A 1 99 ? 15.988 12.293 -20.963 1.00 94.06 99 LYS A O 1
ATOM 777 N N . ALA A 1 100 ? 15.094 10.552 -22.055 1.00 91.25 100 ALA A N 1
ATOM 778 C CA . ALA A 1 100 ? 14.299 11.361 -22.977 1.00 91.25 100 ALA A CA 1
ATOM 779 C C . ALA A 1 100 ? 13.263 12.212 -22.221 1.00 91.25 100 ALA A C 1
ATOM 781 O O . ALA A 1 100 ? 13.118 13.401 -22.490 1.00 91.25 100 ALA A O 1
ATOM 782 N N . ALA A 1 101 ? 12.599 11.641 -21.210 1.00 90.00 101 ALA A N 1
ATOM 783 C CA . ALA A 1 101 ? 11.675 12.383 -20.353 1.00 90.00 101 ALA A CA 1
ATOM 784 C C . ALA A 1 101 ? 12.376 13.474 -19.517 1.00 90.00 101 ALA A C 1
ATOM 786 O O . ALA A 1 101 ? 11.835 14.569 -19.375 1.00 90.00 101 ALA A O 1
ATOM 787 N N . GLU A 1 102 ? 13.578 13.204 -18.996 1.00 91.94 102 GLU A N 1
ATOM 788 C CA . GLU A 1 102 ? 14.416 14.185 -18.287 1.00 91.94 102 GLU A CA 1
ATOM 789 C C . GLU A 1 102 ? 14.866 15.330 -19.209 1.00 91.94 102 GLU A C 1
ATOM 791 O O . GLU A 1 102 ? 14.876 16.487 -18.790 1.00 91.94 102 GLU A O 1
ATOM 796 N N . ASN A 1 103 ? 15.162 15.024 -20.475 1.00 91.88 103 ASN A N 1
ATOM 797 C CA . ASN A 1 103 ? 15.541 15.993 -21.506 1.00 91.88 103 ASN A CA 1
ATOM 798 C C . ASN A 1 103 ? 14.344 16.727 -22.140 1.00 91.88 103 ASN A C 1
ATOM 800 O O . ASN A 1 103 ? 14.543 17.537 -23.043 1.00 91.88 103 ASN A O 1
ATOM 804 N N . LEU A 1 104 ? 13.113 16.476 -21.674 1.00 90.44 104 LEU A N 1
ATOM 805 C CA . LEU A 1 104 ? 11.864 17.030 -22.223 1.00 90.44 104 LEU A CA 1
ATOM 806 C C . LEU A 1 104 ? 11.565 16.594 -23.676 1.00 90.44 104 LEU A C 1
ATOM 808 O O . LEU A 1 104 ? 10.738 17.198 -24.360 1.00 90.44 104 LEU A O 1
ATOM 812 N N . GLU A 1 105 ? 12.186 15.509 -24.139 1.00 91.62 105 GLU A N 1
ATOM 813 C CA . GLU A 1 105 ? 11.978 14.884 -25.451 1.00 91.62 105 GLU A CA 1
ATOM 814 C C . GLU A 1 105 ? 10.784 13.916 -25.392 1.00 91.62 105 GLU A C 1
ATOM 816 O O . GLU A 1 105 ? 10.906 12.693 -25.501 1.00 91.62 105 GLU A O 1
ATOM 821 N N . PHE A 1 106 ? 9.590 14.463 -25.161 1.00 84.75 106 PHE A N 1
ATOM 822 C CA . PHE A 1 106 ? 8.404 13.660 -24.850 1.00 84.75 106 PHE A CA 1
ATOM 823 C C . PHE A 1 106 ? 7.917 12.774 -26.002 1.00 84.75 106 PHE A C 1
ATOM 825 O O . PHE A 1 106 ? 7.371 11.703 -25.746 1.00 84.75 106 PHE A O 1
ATOM 832 N N . GLU A 1 107 ? 8.143 13.176 -27.253 1.00 88.94 107 GLU A N 1
ATOM 833 C CA . GLU A 1 107 ? 7.832 12.350 -28.427 1.00 88.94 107 GLU A CA 1
ATOM 834 C C . GLU A 1 107 ? 8.699 11.084 -28.468 1.00 88.94 107 GLU A C 1
ATOM 836 O O . GLU A 1 107 ? 8.211 9.992 -28.762 1.00 88.94 107 GLU A O 1
ATOM 841 N N . GLU A 1 108 ? 9.979 11.216 -28.113 1.00 83.44 108 GLU A N 1
ATOM 842 C CA . GLU A 1 108 ? 10.912 10.094 -28.036 1.00 83.44 108 GLU A CA 1
ATOM 843 C C . GLU A 1 108 ? 10.557 9.174 -26.866 1.00 83.44 108 GLU A C 1
ATOM 845 O O . GLU A 1 108 ? 10.456 7.957 -27.026 1.00 83.44 108 GLU A O 1
ATOM 850 N N . ALA A 1 109 ? 10.271 9.757 -25.699 1.00 87.88 109 ALA A N 1
ATOM 851 C CA . ALA A 1 109 ? 9.832 9.006 -24.529 1.00 87.88 109 ALA A CA 1
ATOM 852 C C . ALA A 1 109 ? 8.522 8.238 -24.793 1.00 87.88 109 ALA A C 1
ATOM 854 O O . ALA A 1 109 ? 8.386 7.087 -24.375 1.00 87.88 109 ALA A O 1
ATOM 855 N N . ALA A 1 110 ? 7.569 8.837 -25.515 1.00 89.56 110 ALA A N 1
ATOM 856 C CA . ALA A 1 110 ? 6.326 8.176 -25.906 1.00 89.56 110 ALA A CA 1
ATOM 857 C C . ALA A 1 110 ? 6.584 7.000 -26.856 1.00 89.56 110 ALA A C 1
ATOM 859 O O . ALA A 1 110 ? 6.055 5.910 -26.634 1.00 89.56 110 ALA A O 1
ATOM 860 N N . ARG A 1 111 ? 7.460 7.181 -27.851 1.00 89.38 111 ARG A N 1
ATOM 861 C CA . ARG A 1 111 ? 7.832 6.110 -28.783 1.00 89.38 111 ARG A CA 1
ATOM 862 C C . ARG A 1 111 ? 8.485 4.931 -28.063 1.00 89.38 111 ARG A C 1
ATOM 864 O O . ARG A 1 111 ? 8.107 3.785 -28.292 1.00 89.38 111 ARG A O 1
ATOM 871 N N . LEU A 1 112 ? 9.425 5.209 -27.158 1.00 90.06 112 LEU A N 1
ATOM 872 C CA . LEU A 1 112 ? 10.105 4.183 -26.363 1.00 90.06 112 LEU A CA 1
ATOM 873 C C . LEU A 1 112 ? 9.136 3.454 -25.424 1.00 90.06 112 LEU A C 1
ATOM 875 O O . LEU A 1 112 ? 9.219 2.236 -25.288 1.00 90.06 112 LEU A O 1
ATOM 879 N N . ARG A 1 113 ? 8.179 4.168 -24.816 1.00 90.06 113 ARG A N 1
ATOM 880 C CA . ARG A 1 113 ? 7.112 3.569 -23.998 1.00 90.06 113 ARG A CA 1
ATOM 881 C C . ARG A 1 113 ? 6.270 2.579 -24.800 1.00 90.06 113 ARG A C 1
ATOM 883 O O . ARG A 1 113 ? 5.956 1.502 -24.293 1.00 90.06 113 ARG A O 1
ATOM 890 N N . ASP A 1 114 ? 5.870 2.955 -26.008 1.00 89.94 114 ASP A N 1
ATOM 891 C CA . ASP A 1 114 ? 4.990 2.127 -26.832 1.00 89.94 114 ASP A CA 1
ATOM 892 C C . ASP A 1 114 ? 5.734 0.897 -27.371 1.00 89.94 114 ASP A C 1
ATOM 894 O O . ASP A 1 114 ? 5.178 -0.201 -27.376 1.00 89.94 114 ASP A O 1
ATOM 898 N N . GLU A 1 115 ? 7.030 1.030 -27.669 1.00 83.44 115 GLU A N 1
ATOM 899 C CA . GLU A 1 115 ? 7.882 -0.111 -28.016 1.00 83.44 115 GLU A CA 1
ATOM 900 C C . GLU A 1 115 ? 8.104 -1.067 -26.831 1.00 83.44 115 GLU A C 1
ATOM 902 O O . GLU A 1 115 ? 8.007 -2.282 -27.000 1.00 83.44 115 GLU A O 1
ATOM 907 N N . ILE A 1 116 ? 8.322 -0.550 -25.613 1.00 87.69 116 ILE A N 1
ATOM 908 C CA . ILE A 1 116 ? 8.404 -1.371 -24.389 1.00 87.69 116 ILE A CA 1
ATOM 909 C C . ILE A 1 116 ? 7.117 -2.180 -24.204 1.00 87.69 116 ILE A C 1
ATOM 911 O O . ILE A 1 116 ? 7.183 -3.390 -23.997 1.00 87.69 116 ILE A O 1
ATOM 915 N N . LYS A 1 117 ? 5.948 -1.535 -24.326 1.00 84.94 117 LYS A N 1
ATOM 916 C CA . LYS A 1 117 ? 4.648 -2.212 -24.203 1.00 84.94 117 LYS A CA 1
ATOM 917 C C . LYS A 1 117 ? 4.467 -3.310 -25.247 1.00 84.94 1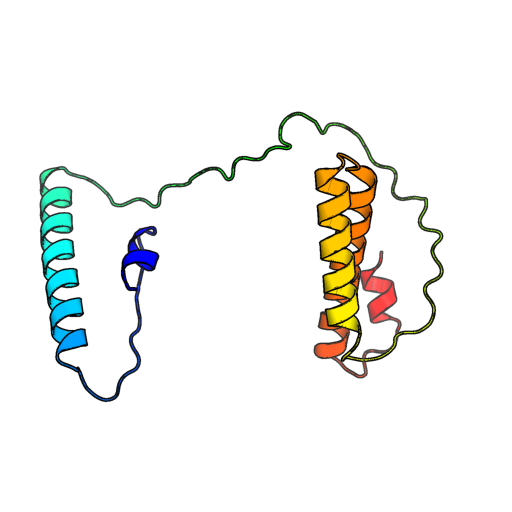17 LYS A C 1
ATOM 919 O O . LYS A 1 117 ? 3.960 -4.380 -24.919 1.00 84.94 117 LYS A O 1
ATOM 924 N N . ARG A 1 118 ? 4.880 -3.059 -26.492 1.00 83.06 118 ARG A N 1
ATOM 925 C CA . ARG A 1 118 ? 4.813 -4.048 -27.573 1.00 83.06 118 ARG A CA 1
ATOM 926 C C . ARG A 1 118 ? 5.682 -5.265 -27.263 1.00 83.06 118 ARG A C 1
ATOM 928 O O . ARG A 1 118 ? 5.214 -6.391 -27.390 1.00 83.06 118 ARG A O 1
ATOM 935 N N . LEU A 1 119 ? 6.922 -5.047 -26.828 1.00 82.19 119 LEU A N 1
ATOM 936 C CA . LEU A 1 119 ? 7.854 -6.126 -26.495 1.00 82.19 119 LEU A CA 1
ATOM 937 C C . LEU A 1 119 ? 7.390 -6.948 -25.284 1.00 82.19 119 LEU A C 1
ATOM 939 O O . LEU A 1 119 ? 7.492 -8.170 -25.316 1.00 82.19 119 LEU A O 1
ATOM 943 N N . GLU A 1 120 ? 6.836 -6.305 -24.253 1.00 80.81 120 GLU A N 1
ATOM 944 C CA . GLU A 1 120 ? 6.242 -6.991 -23.095 1.00 80.81 120 GLU A CA 1
ATOM 945 C C . GLU A 1 120 ? 5.020 -7.836 -23.489 1.00 80.81 120 GLU A C 1
ATOM 947 O O . GLU A 1 120 ? 4.868 -8.960 -23.016 1.00 80.81 120 GLU A O 1
ATOM 952 N N . ALA A 1 121 ? 4.166 -7.328 -24.384 1.00 80.00 121 ALA A N 1
ATOM 953 C CA . ALA A 1 121 ? 3.015 -8.077 -24.887 1.00 80.00 121 ALA A CA 1
ATOM 954 C C . ALA A 1 121 ? 3.435 -9.300 -25.720 1.00 80.00 121 ALA A C 1
ATOM 956 O O . ALA A 1 121 ? 2.836 -10.367 -25.596 1.00 80.00 121 ALA A O 1
ATOM 957 N N . VAL A 1 122 ? 4.480 -9.160 -26.542 1.00 77.19 122 VAL A N 1
ATOM 958 C CA . VAL A 1 122 ? 5.039 -10.265 -27.334 1.00 77.19 122 VAL A CA 1
ATOM 959 C C . VAL A 1 122 ? 5.668 -11.329 -26.431 1.00 77.19 122 VAL A C 1
ATOM 961 O O . VAL A 1 122 ? 5.441 -12.513 -26.663 1.00 77.19 122 VAL A O 1
ATOM 964 N N . ASP A 1 123 ? 6.410 -10.938 -25.392 1.00 76.19 123 ASP A N 1
ATOM 965 C CA . ASP A 1 123 ? 6.991 -11.881 -24.423 1.00 76.19 123 ASP A CA 1
ATOM 966 C C . ASP A 1 123 ? 5.915 -12.681 -23.687 1.00 76.19 123 ASP A C 1
ATOM 968 O O . ASP A 1 123 ? 5.982 -13.908 -23.615 1.00 76.19 123 ASP A O 1
ATOM 972 N N . LEU A 1 124 ? 4.871 -11.991 -23.218 1.00 73.88 124 LEU A N 1
ATOM 973 C CA . LEU A 1 124 ? 3.744 -12.621 -22.541 1.00 73.88 124 LEU A CA 1
ATOM 974 C C . LEU A 1 124 ? 3.024 -13.620 -23.460 1.00 73.88 124 LEU A C 1
ATOM 976 O O . LEU A 1 124 ? 2.756 -14.747 -23.052 1.00 73.88 124 LEU A O 1
ATOM 980 N N . ALA A 1 125 ? 2.784 -13.246 -24.720 1.00 69.50 125 ALA A N 1
ATOM 981 C CA . ALA A 1 125 ? 2.159 -14.128 -25.703 1.00 69.50 125 ALA A CA 1
ATOM 982 C C . ALA A 1 125 ? 3.018 -15.365 -26.033 1.00 69.50 125 ALA A C 1
ATOM 984 O O . ALA A 1 125 ? 2.479 -16.456 -26.211 1.00 69.50 125 ALA A O 1
ATOM 985 N N . ILE A 1 126 ? 4.346 -15.217 -26.096 1.00 66.56 126 ILE A N 1
ATOM 986 C CA . ILE A 1 126 ? 5.283 -16.330 -26.331 1.00 66.56 126 ILE A CA 1
ATOM 987 C C . ILE A 1 126 ? 5.384 -17.243 -25.098 1.00 66.56 126 ILE A C 1
ATOM 989 O O . ILE A 1 126 ? 5.522 -18.458 -25.248 1.00 66.56 126 ILE A O 1
ATOM 993 N N . SER A 1 127 ? 5.313 -16.679 -23.889 1.00 66.38 127 SER A N 1
ATOM 994 C CA . SER A 1 127 ? 5.321 -17.443 -22.637 1.00 66.38 127 SER A CA 1
ATOM 995 C C . SER A 1 127 ? 4.052 -18.281 -22.453 1.00 66.38 127 SER A C 1
ATOM 997 O O . SER A 1 127 ? 4.138 -19.386 -21.916 1.00 66.38 127 SER A O 1
ATOM 999 N N . ASP A 1 128 ? 2.892 -17.775 -22.881 1.00 60.34 128 ASP A N 1
ATOM 1000 C CA . ASP A 1 128 ? 1.606 -18.472 -22.746 1.00 60.34 128 ASP A CA 1
ATOM 1001 C C . ASP A 1 128 ? 1.412 -19.593 -23.788 1.00 60.34 128 ASP A C 1
ATOM 1003 O O . ASP A 1 128 ? 0.757 -20.595 -23.492 1.00 60.34 128 ASP A O 1
ATOM 1007 N N . ASP A 1 129 ? 2.007 -19.484 -24.983 1.00 53.59 129 ASP A N 1
ATOM 1008 C CA . ASP A 1 129 ? 2.017 -20.556 -25.989 1.00 53.59 129 ASP A CA 1
ATOM 1009 C C . ASP A 1 129 ? 3.327 -20.560 -26.813 1.00 53.59 129 ASP A C 1
ATOM 1011 O O . ASP A 1 129 ? 3.446 -19.845 -27.816 1.00 53.59 129 ASP A O 1
ATOM 1015 N N . PRO A 1 130 ? 4.303 -21.425 -26.466 1.00 56.47 130 PRO A N 1
ATOM 1016 C CA . PRO A 1 130 ? 5.587 -21.526 -27.166 1.00 56.47 130 PRO A CA 1
ATOM 1017 C C . PRO A 1 130 ? 5.486 -21.947 -28.644 1.00 56.47 130 PRO A C 1
ATOM 1019 O O . PRO A 1 130 ? 6.489 -21.919 -29.361 1.00 56.47 130 PRO A O 1
ATOM 1022 N N . LEU A 1 131 ? 4.309 -22.392 -29.106 1.00 53.94 131 LEU A N 1
ATOM 1023 C CA . LEU A 1 131 ? 4.055 -22.900 -30.456 1.00 53.94 131 LEU A CA 1
ATOM 1024 C C . LEU A 1 131 ? 2.974 -22.115 -31.218 1.00 53.94 131 LEU A C 1
ATOM 1026 O O . LEU A 1 131 ? 2.690 -22.476 -32.369 1.00 53.94 131 LEU A O 1
ATOM 1030 N N . ALA A 1 132 ? 2.422 -21.032 -30.658 1.00 48.97 132 ALA A N 1
ATOM 1031 C CA . ALA A 1 132 ? 1.499 -20.135 -31.356 1.00 48.97 132 ALA A CA 1
ATOM 1032 C C . ALA A 1 132 ? 2.229 -19.379 -32.482 1.00 48.97 132 ALA A C 1
ATOM 1034 O O . ALA A 1 132 ? 2.703 -18.253 -32.344 1.00 48.97 132 ALA A O 1
ATOM 1035 N N . ARG A 1 133 ? 2.356 -20.051 -33.631 1.00 50.94 133 ARG A N 1
ATOM 1036 C CA . ARG A 1 133 ? 2.997 -19.573 -34.862 1.00 50.94 133 ARG A CA 1
ATOM 1037 C C . ARG A 1 133 ? 2.510 -18.170 -35.222 1.00 50.94 133 ARG A C 1
ATOM 1039 O O . ARG A 1 133 ? 1.314 -18.014 -35.4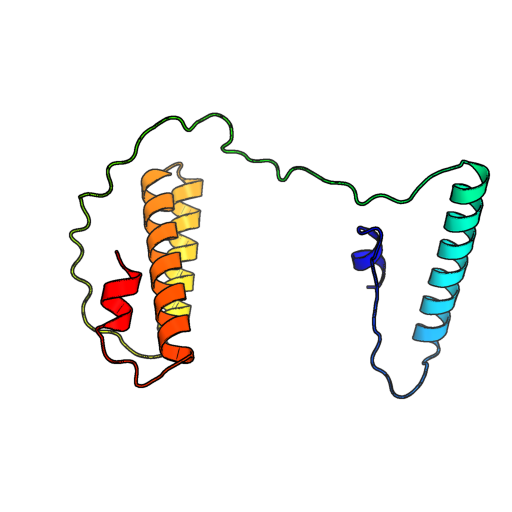34 1.00 50.94 133 ARG A O 1
ATOM 1046 N N . GLN A 1 134 ? 3.461 -17.234 -35.353 1.00 50.88 134 GLN A N 1
ATOM 1047 C CA . GLN A 1 134 ? 3.528 -15.963 -36.120 1.00 50.88 134 GLN A CA 1
ATOM 1048 C C . GLN A 1 134 ? 2.233 -15.180 -36.430 1.00 50.88 134 GLN A C 1
ATOM 1050 O O . GLN A 1 134 ? 2.199 -13.973 -36.229 1.00 50.88 134 GLN A O 1
ATOM 1055 N N . TYR A 1 135 ? 1.164 -15.842 -36.853 1.00 53.06 135 TYR A N 1
ATOM 1056 C CA . TYR A 1 135 ? -0.167 -15.291 -37.088 1.00 53.06 135 TYR A CA 1
ATOM 1057 C C . TYR A 1 135 ? -0.782 -14.589 -35.861 1.00 53.06 135 TYR A C 1
ATOM 1059 O O . TYR A 1 135 ? -1.436 -13.559 -36.002 1.00 53.06 135 TYR A O 1
ATOM 1067 N N . ALA A 1 136 ? -0.566 -15.108 -34.645 1.00 50.78 136 ALA A N 1
ATOM 1068 C CA . ALA A 1 136 ? -1.079 -14.476 -33.421 1.00 50.78 136 ALA A CA 1
ATOM 1069 C C . ALA A 1 136 ? -0.338 -13.170 -33.069 1.00 50.78 136 ALA A C 1
ATOM 1071 O O . ALA A 1 136 ? -0.938 -12.252 -32.516 1.00 50.78 136 ALA A O 1
ATOM 1072 N N . ILE A 1 137 ? 0.946 -13.080 -33.435 1.00 51.00 137 ILE A N 1
ATOM 1073 C CA . ILE A 1 137 ? 1.800 -11.908 -33.204 1.00 51.00 137 ILE A CA 1
ATOM 1074 C C . ILE A 1 137 ? 1.411 -10.774 -34.161 1.00 51.00 137 ILE A C 1
ATOM 1076 O O . ILE A 1 137 ? 1.302 -9.632 -33.728 1.00 51.00 137 ILE A O 1
ATOM 1080 N N . GLU A 1 138 ? 1.133 -11.085 -35.431 1.00 54.81 138 GLU A N 1
ATOM 1081 C CA . GLU A 1 138 ? 0.672 -10.089 -36.413 1.00 54.81 138 GLU A CA 1
ATOM 1082 C C . GLU A 1 138 ? -0.683 -9.485 -36.014 1.00 54.81 138 GLU A C 1
ATOM 1084 O O . GLU A 1 138 ? -0.849 -8.268 -36.045 1.00 54.81 138 GLU A O 1
ATOM 1089 N N . LYS A 1 139 ? -1.618 -10.311 -35.529 1.00 49.34 139 LYS A N 1
ATOM 1090 C CA . LYS A 1 139 ? -2.971 -9.876 -35.150 1.00 49.34 139 LYS A CA 1
ATOM 1091 C C . LYS A 1 139 ? -3.042 -9.054 -33.852 1.00 49.34 139 LYS A C 1
ATOM 1093 O O . LYS A 1 139 ? -4.031 -8.370 -33.626 1.00 49.34 139 LYS A O 1
ATOM 1098 N N . ALA A 1 140 ? -2.032 -9.142 -32.987 1.00 47.75 140 ALA A N 1
ATOM 1099 C CA . ALA A 1 140 ? -1.936 -8.337 -31.765 1.00 47.75 140 ALA A CA 1
ATOM 1100 C C . ALA A 1 140 ? -1.220 -6.988 -31.985 1.00 47.75 140 ALA A C 1
ATOM 1102 O O . ALA A 1 140 ? -1.124 -6.190 -31.054 1.00 47.75 140 ALA A O 1
ATOM 1103 N N . SER A 1 141 ? -0.678 -6.767 -33.189 1.00 46.19 141 SER A N 1
ATOM 1104 C CA . SER A 1 141 ? 0.075 -5.565 -33.569 1.00 46.19 141 SER A CA 1
ATOM 1105 C C . SER A 1 141 ? -0.670 -4.613 -34.517 1.00 46.19 141 SER A C 1
ATOM 1107 O O . SER A 1 141 ? -0.114 -3.570 -34.861 1.00 46.19 141 SER A O 1
ATOM 1109 N N . GLU A 1 142 ? -1.901 -4.963 -34.910 1.00 41.84 142 GLU A N 1
ATOM 1110 C CA . GLU A 1 142 ? -2.923 -4.038 -35.441 1.00 41.84 142 GLU A CA 1
ATOM 1111 C C . GLU A 1 142 ? -3.738 -3.429 -34.293 1.00 41.84 142 GLU A C 1
ATOM 1113 O O . GLU A 1 142 ? -4.054 -2.220 -34.381 1.00 41.84 142 GLU A O 1
#

Secondary structure (DSSP, 8-state):
-GGGGGGSTT-------SS--HHHHHHHHHHHHHHHHHHHHHHHHTPPP----PPP--TTTTS-------------------THHHHHHHHHHHHHHHHHHHTT-HHHHHHHHHHHHHHHHHHHHHHH-TT--THHHHHT--

Sequence (142 aa):
TIGRAARNAEGRVIMYADRITGSMERALAETDRRRAKQVAYNEEHGITPQTIRKNVEDILAGLYKGDVDMNRVTAKIDKPLHGANLETVLNGLRTDMRKAAENLEFEEAARLRDEIKRLEAVDLAISDDPLARQYAIEKASE

Foldseek 3Di:
DQVVQVLALPRDDDDDDPDQDPVNVVVVVVVVVVVVVVVVVCVVVVNDDHRDDDDPPPPPPPDDDDDDDPPDDDDDDDDDDDDPCLVVVLVVLVVVLVVCVVVVVPVSNVVSVVVSVLSVVVVVVCVVPVPPPPPVSVVVVD

pLDDT: mean 77.13, std 20.82, range [38.66, 98.25]

Radius of gyration: 24.58 Å; chains: 1; bounding box: 38×44×62 Å